Protein AF-A0A2G6HMH3-F1 (afdb_monomer_lite)

Structure (mmCIF, N/CA/C/O backbone):
data_AF-A0A2G6HMH3-F1
#
_entry.id   AF-A0A2G6HMH3-F1
#
loop_
_atom_site.group_PDB
_atom_site.id
_atom_site.type_symbol
_atom_site.labe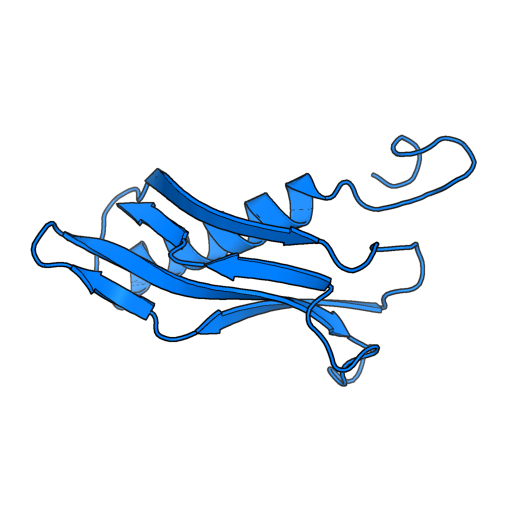l_atom_id
_atom_site.label_alt_id
_atom_site.label_comp_id
_atom_site.label_asym_id
_atom_site.label_entity_id
_atom_site.label_seq_id
_atom_site.pdbx_PDB_ins_code
_atom_site.Cartn_x
_atom_site.Cartn_y
_atom_site.Cartn_z
_atom_site.occupancy
_atom_site.B_iso_or_equiv
_atom_site.auth_seq_id
_atom_site.auth_comp_id
_atom_site.auth_asym_id
_atom_site.auth_atom_id
_atom_site.pdbx_PDB_model_num
ATOM 1 N N . PRO A 1 1 ? 9.583 12.961 -11.996 1.00 53.06 1 PRO A N 1
ATOM 2 C CA . PRO A 1 1 ? 10.294 12.264 -10.890 1.00 53.06 1 PRO A CA 1
ATOM 3 C C . PRO A 1 1 ? 11.665 11.714 -11.307 1.00 53.06 1 PRO A C 1
ATOM 5 O O . PRO A 1 1 ? 12.647 12.023 -10.646 1.00 53.06 1 PRO A O 1
ATOM 8 N N . PHE A 1 2 ? 11.732 10.972 -12.419 1.00 53.56 2 PHE A N 1
ATOM 9 C CA . PHE A 1 2 ? 12.947 10.294 -12.897 1.00 53.56 2 PHE A CA 1
ATOM 10 C C . PHE A 1 2 ? 14.147 11.216 -13.186 1.00 53.56 2 PHE A C 1
ATOM 12 O O . PHE A 1 2 ? 15.274 10.844 -12.899 1.00 53.56 2 PHE A O 1
ATOM 19 N N . LEU A 1 3 ? 13.918 12.464 -13.620 1.00 55.47 3 LEU A N 1
ATOM 20 C CA . LEU A 1 3 ? 14.987 13.452 -13.869 1.00 55.47 3 LEU A CA 1
ATOM 21 C C . LEU A 1 3 ? 15.820 13.840 -12.627 1.00 55.47 3 LEU A C 1
ATOM 23 O O . LEU A 1 3 ? 16.867 14.465 -12.771 1.00 55.47 3 LEU A O 1
ATOM 27 N N . PHE A 1 4 ? 15.356 13.517 -11.413 1.00 58.28 4 PHE A N 1
ATOM 28 C CA . PHE A 1 4 ? 15.982 13.944 -10.153 1.00 58.28 4 PHE A CA 1
ATOM 29 C C . PHE A 1 4 ? 16.387 12.780 -9.233 1.00 58.28 4 PHE A C 1
ATOM 31 O O . PHE A 1 4 ? 16.857 13.021 -8.121 1.00 58.28 4 PHE A O 1
ATOM 38 N N . HIS A 1 5 ? 16.208 11.528 -9.663 1.00 50.84 5 HIS A N 1
ATOM 39 C CA . HIS A 1 5 ? 16.604 10.342 -8.902 1.00 50.84 5 HIS A CA 1
ATOM 40 C C . HIS A 1 5 ? 16.898 9.196 -9.874 1.00 50.84 5 HIS A C 1
ATOM 42 O O . HIS A 1 5 ? 15.980 8.518 -10.301 1.00 50.84 5 HIS A O 1
ATOM 48 N N . PHE A 1 6 ? 18.130 8.991 -10.314 1.00 55.47 6 PHE A N 1
ATOM 49 C CA . PHE A 1 6 ? 19.306 9.852 -10.200 1.00 55.47 6 PHE A CA 1
ATOM 50 C C . PHE A 1 6 ? 19.607 10.510 -11.550 1.00 55.47 6 PHE A C 1
ATOM 52 O O . PHE A 1 6 ? 19.123 10.078 -12.595 1.00 55.47 6 PHE A O 1
ATOM 59 N N . LYS A 1 7 ? 20.403 11.585 -11.537 1.00 60.88 7 LYS A N 1
ATOM 60 C CA . LYS A 1 7 ? 20.905 12.170 -12.784 1.00 60.88 7 LYS A CA 1
ATOM 61 C C . LYS A 1 7 ? 21.708 11.089 -13.523 1.00 60.88 7 LYS A C 1
ATOM 63 O O . LYS A 1 7 ? 22.626 10.533 -12.931 1.00 60.88 7 LYS A O 1
ATOM 68 N N . ASP A 1 8 ? 21.326 10.804 -14.767 1.00 61.75 8 ASP A N 1
ATOM 69 C CA . ASP A 1 8 ? 21.902 9.767 -15.640 1.00 61.75 8 ASP A CA 1
ATOM 70 C C . ASP A 1 8 ? 21.642 8.294 -15.218 1.00 61.75 8 ASP A C 1
ATOM 72 O O . ASP A 1 8 ? 22.113 7.385 -15.897 1.00 61.75 8 ASP A O 1
ATOM 76 N N . ASP A 1 9 ? 20.846 8.040 -14.165 1.00 61.19 9 ASP A N 1
ATOM 77 C CA . ASP A 1 9 ? 20.391 6.696 -13.739 1.00 61.19 9 ASP A CA 1
ATOM 78 C C . ASP A 1 9 ? 18.966 6.754 -13.137 1.00 61.19 9 ASP A C 1
ATOM 80 O O . ASP A 1 9 ? 18.790 6.795 -11.913 1.00 61.19 9 ASP A O 1
ATOM 84 N N . PRO A 1 10 ? 17.924 6.871 -13.979 1.00 60.94 10 PRO A N 1
ATOM 85 C CA . PRO A 1 10 ? 16.558 7.126 -13.536 1.00 60.94 10 PRO A CA 1
ATOM 86 C C . PRO A 1 10 ? 15.923 5.904 -12.854 1.00 60.94 10 PRO A C 1
ATOM 88 O O . PRO A 1 10 ? 15.645 4.875 -13.471 1.00 60.94 10 PRO A O 1
ATOM 91 N N . VAL A 1 11 ? 15.592 6.063 -11.574 1.00 60.44 11 VAL A N 1
ATOM 92 C CA . VAL A 1 11 ? 14.925 5.067 -10.730 1.00 60.44 11 VAL A CA 1
ATOM 93 C C . VAL A 1 11 ? 13.825 5.753 -9.917 1.00 60.44 11 VAL A C 1
ATOM 95 O O . VAL A 1 11 ? 14.013 6.842 -9.378 1.00 60.44 11 VAL A O 1
ATOM 98 N N . VAL A 1 12 ? 12.645 5.143 -9.769 1.00 68.88 12 VAL A N 1
ATOM 99 C CA . VAL A 1 12 ? 11.637 5.716 -8.857 1.00 68.88 12 VAL A CA 1
ATOM 100 C C . VAL A 1 12 ? 12.156 5.620 -7.420 1.00 68.88 12 VAL A C 1
ATOM 102 O O . VAL A 1 12 ? 12.460 4.515 -6.960 1.00 68.88 12 VAL A O 1
ATOM 105 N N . PRO A 1 13 ? 12.182 6.730 -6.659 1.00 67.25 13 PRO A N 1
ATOM 106 C CA . PRO A 1 13 ? 12.542 6.687 -5.250 1.00 67.25 13 PRO A CA 1
ATOM 107 C C . PRO A 1 13 ? 11.698 5.662 -4.473 1.00 67.25 13 PRO A C 1
ATOM 109 O O . PRO A 1 13 ? 10.465 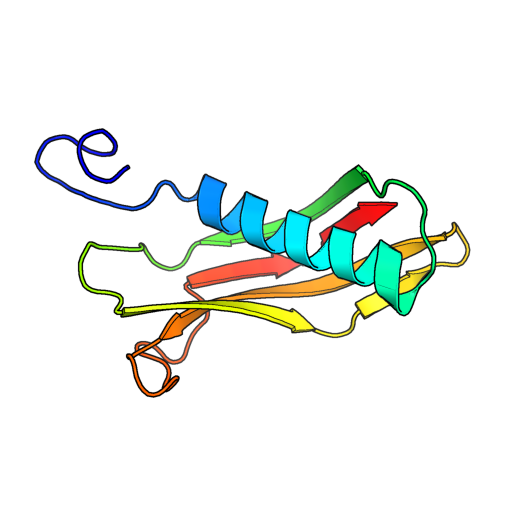5.678 -4.509 1.00 67.25 13 PRO A O 1
ATOM 112 N N . GLY A 1 14 ? 12.346 4.758 -3.732 1.00 62.59 14 GLY A N 1
ATOM 113 C CA . GLY A 1 14 ? 11.649 3.662 -3.039 1.00 62.59 14 GLY A CA 1
ATOM 114 C C . GLY A 1 14 ? 10.679 4.094 -1.929 1.00 62.59 14 GLY A C 1
ATOM 115 O O . GLY A 1 14 ? 9.813 3.323 -1.498 1.00 62.59 14 GLY A O 1
ATOM 116 N N . ASN A 1 15 ? 10.756 5.349 -1.487 1.00 74.12 15 ASN A N 1
ATOM 117 C CA . ASN A 1 15 ? 9.749 5.961 -0.623 1.00 74.12 15 ASN A CA 1
ATOM 118 C C . ASN A 1 15 ? 8.380 6.082 -1.317 1.00 74.12 15 ASN A C 1
ATOM 120 O O . ASN A 1 15 ? 7.386 5.877 -0.629 1.00 74.12 15 ASN A O 1
ATOM 124 N N . PHE A 1 16 ? 8.284 6.292 -2.638 1.00 77.81 16 PHE A N 1
ATOM 125 C CA . PHE A 1 16 ? 6.984 6.328 -3.334 1.00 77.81 16 PHE A CA 1
ATOM 126 C C . PHE A 1 16 ? 6.214 5.018 -3.184 1.00 77.81 16 PHE A C 1
ATOM 128 O O . PHE A 1 16 ? 5.030 5.034 -2.855 1.00 77.81 16 PHE A O 1
ATOM 135 N N . GLY A 1 17 ? 6.899 3.882 -3.327 1.00 82.69 17 GLY A N 1
ATOM 136 C CA . GLY A 1 17 ? 6.280 2.583 -3.082 1.00 82.69 17 GLY A CA 1
ATOM 137 C C . GLY A 1 17 ? 5.814 2.429 -1.633 1.00 82.69 17 GLY A C 1
ATOM 138 O O . GLY A 1 17 ? 4.711 1.955 -1.380 1.00 82.69 17 GLY A O 1
ATOM 139 N N . THR A 1 18 ? 6.616 2.909 -0.677 1.00 86.56 18 THR A N 1
ATOM 140 C CA . THR A 1 18 ? 6.240 2.907 0.748 1.00 86.56 18 THR A CA 1
ATOM 141 C C . THR A 1 18 ? 4.975 3.733 0.997 1.00 86.56 18 THR A C 1
ATOM 143 O O . THR A 1 18 ? 4.059 3.261 1.666 1.00 86.56 18 THR A O 1
ATOM 146 N N . HIS A 1 19 ? 4.910 4.947 0.445 1.00 89.19 19 HIS A N 1
ATOM 147 C CA . HIS A 1 19 ? 3.750 5.823 0.581 1.00 89.19 19 HIS A CA 1
ATOM 148 C C . HIS A 1 19 ? 2.503 5.215 -0.063 1.00 89.19 19 HIS A C 1
ATOM 150 O O . HIS A 1 19 ? 1.458 5.223 0.576 1.00 89.19 19 HIS A O 1
ATOM 156 N N . GLY A 1 20 ? 2.615 4.618 -1.254 1.00 90.50 20 GLY A N 1
ATOM 157 C CA . GLY A 1 20 ? 1.485 3.971 -1.926 1.00 90.50 20 GLY A CA 1
ATOM 158 C C . GLY A 1 20 ? 0.844 2.854 -1.096 1.00 90.50 20 GLY A C 1
ATOM 159 O O . GLY A 1 20 ? -0.373 2.825 -0.951 1.00 90.50 20 GLY A O 1
ATOM 160 N N . MET A 1 21 ? 1.645 1.991 -0.458 1.00 93.81 21 MET A N 1
ATOM 161 C CA . MET A 1 21 ? 1.112 0.951 0.440 1.00 93.81 21 MET A CA 1
ATOM 162 C C . MET A 1 21 ? 0.462 1.509 1.704 1.00 93.81 21 MET A C 1
ATOM 164 O O . MET A 1 21 ? -0.561 0.987 2.140 1.00 93.81 21 MET A O 1
ATOM 168 N N . ILE A 1 22 ? 1.044 2.555 2.299 1.00 95.75 22 ILE A N 1
ATOM 169 C CA . ILE A 1 22 ? 0.448 3.218 3.466 1.00 95.75 22 ILE A CA 1
ATOM 170 C C . ILE A 1 22 ? -0.894 3.841 3.081 1.00 95.75 22 ILE A C 1
ATOM 172 O O . ILE A 1 22 ? -1.866 3.664 3.810 1.00 95.75 22 ILE A O 1
ATOM 176 N N . THR A 1 23 ? -0.960 4.541 1.948 1.00 96.00 23 THR A N 1
ATOM 177 C CA . THR A 1 23 ? -2.195 5.151 1.444 1.00 96.00 23 THR A CA 1
ATOM 178 C C . THR A 1 23 ? -3.265 4.096 1.191 1.00 96.00 23 THR A C 1
ATOM 180 O O . THR A 1 23 ? -4.356 4.227 1.732 1.00 96.00 23 THR A O 1
ATOM 183 N N . LEU A 1 24 ? -2.930 3.003 0.500 1.00 96.56 24 LEU A N 1
ATOM 184 C CA . LEU A 1 24 ? -3.877 1.917 0.241 1.00 96.56 24 LEU A CA 1
ATOM 185 C C . LEU A 1 24 ? -4.438 1.314 1.540 1.00 96.56 24 LEU A C 1
ATOM 187 O O . LEU A 1 24 ? -5.630 1.029 1.638 1.00 96.56 24 LEU A O 1
ATOM 191 N N . LEU A 1 25 ? -3.598 1.133 2.566 1.00 97.94 25 LEU A N 1
ATOM 192 C CA . LEU A 1 25 ? -4.064 0.619 3.855 1.00 97.94 25 LEU A CA 1
ATOM 193 C C . LEU A 1 25 ? -4.930 1.637 4.610 1.00 97.94 25 LEU A C 1
ATOM 195 O O . LEU A 1 25 ? -5.892 1.240 5.257 1.00 97.94 25 LEU A O 1
ATOM 199 N N . LYS A 1 26 ? -4.626 2.935 4.517 1.00 98.00 26 LYS A N 1
ATOM 200 C CA . LYS A 1 26 ? -5.458 4.009 5.084 1.00 98.00 26 LYS A CA 1
ATOM 201 C C . LYS A 1 26 ? -6.829 4.100 4.414 1.00 98.00 26 LYS A C 1
ATOM 203 O O . LYS A 1 26 ? -7.831 4.256 5.109 1.00 98.00 26 LYS A O 1
ATOM 208 N N . GLU A 1 27 ? -6.881 3.977 3.093 1.00 97.50 27 GLU A N 1
ATOM 209 C CA . GLU A 1 27 ? -8.137 3.908 2.337 1.00 97.50 27 GLU A CA 1
ATOM 210 C C . GLU A 1 27 ? -8.934 2.679 2.774 1.00 97.50 27 GLU A C 1
ATOM 212 O O . GLU A 1 27 ? -10.070 2.811 3.216 1.00 97.50 27 GLU A O 1
ATOM 217 N N . THR A 1 28 ? -8.287 1.509 2.823 1.00 97.38 28 THR A N 1
ATOM 218 C CA . THR A 1 28 ? -8.912 0.268 3.311 1.00 97.38 28 THR A CA 1
ATOM 219 C C . THR A 1 28 ? -9.435 0.416 4.747 1.00 97.38 28 THR A C 1
ATOM 221 O O . THR A 1 28 ? -10.543 -0.016 5.053 1.00 97.38 28 THR A O 1
ATOM 224 N N . ALA A 1 29 ? -8.668 1.045 5.642 1.00 97.69 29 ALA A N 1
ATOM 225 C CA . ALA A 1 29 ? -9.076 1.293 7.023 1.00 97.69 29 ALA A CA 1
ATOM 226 C C . ALA A 1 29 ? -10.311 2.200 7.114 1.00 97.69 29 ALA A C 1
ATOM 228 O O . ALA A 1 29 ? -11.206 1.936 7.917 1.00 97.69 29 ALA A O 1
ATOM 229 N N . SER A 1 30 ? -10.381 3.227 6.267 1.00 97.50 30 SER A N 1
ATOM 230 C CA . SER A 1 30 ? -11.527 4.138 6.199 1.00 97.50 30 SER A CA 1
ATOM 231 C C . SER A 1 30 ? -12.765 3.453 5.618 1.00 97.50 30 SER A C 1
ATOM 233 O O . SER A 1 30 ? -13.838 3.507 6.212 1.00 97.50 30 SER A O 1
ATOM 235 N N . GLU A 1 31 ? -12.619 2.785 4.474 1.00 97.44 31 GLU A N 1
ATOM 236 C CA . GLU A 1 31 ? -13.738 2.268 3.680 1.00 97.44 31 GLU A CA 1
ATOM 237 C C . GLU A 1 31 ? -14.303 0.949 4.212 1.00 97.44 31 GLU A C 1
ATOM 239 O O . GLU A 1 31 ? -15.515 0.745 4.189 1.00 97.44 31 GLU A O 1
ATOM 244 N N . VAL A 1 32 ? -13.439 0.052 4.700 1.00 97.19 32 VAL A N 1
ATOM 245 C CA . VAL A 1 32 ? -13.837 -1.300 5.129 1.00 97.19 32 VAL A CA 1
ATOM 246 C C . VAL A 1 32 ? -14.073 -1.369 6.636 1.00 97.19 32 VAL A C 1
ATOM 248 O O . VAL A 1 32 ? -14.974 -2.074 7.084 1.00 97.19 32 VAL A O 1
ATOM 251 N N . PHE A 1 33 ? -13.279 -0.638 7.423 1.00 96.75 33 PHE A N 1
ATOM 252 C CA . PHE A 1 33 ? -13.292 -0.721 8.889 1.00 96.75 33 PHE A CA 1
ATOM 253 C C . PHE A 1 33 ? -13.824 0.547 9.577 1.00 96.75 33 PHE A C 1
ATOM 255 O O . PHE A 1 33 ? -13.903 0.587 10.804 1.00 96.75 33 PHE A O 1
ATOM 262 N N . GLY A 1 34 ? -14.200 1.581 8.815 1.00 96.44 34 GLY A N 1
ATOM 263 C CA . GLY A 1 34 ? -14.807 2.804 9.349 1.00 96.44 34 GLY A CA 1
ATOM 264 C C . GLY A 1 34 ? -13.868 3.671 10.196 1.00 96.44 34 GLY A C 1
ATOM 265 O O . GLY A 1 34 ? -14.340 4.490 10.986 1.00 96.44 34 GLY A O 1
ATOM 266 N N . VAL A 1 35 ? -12.548 3.503 10.070 1.00 96.44 35 VAL A N 1
ATOM 267 C CA . VAL A 1 35 ? -11.568 4.302 10.818 1.00 96.44 35 VAL A CA 1
ATOM 268 C C . VAL A 1 35 ? -11.528 5.720 10.249 1.00 96.44 35 VAL A C 1
ATOM 270 O O . VAL A 1 35 ? -11.236 5.917 9.074 1.00 96.44 35 VAL A O 1
ATOM 273 N N . SER A 1 36 ? -11.795 6.730 11.078 1.00 95.31 36 SER A N 1
ATOM 274 C CA . SER A 1 36 ? -11.742 8.134 10.654 1.00 95.31 36 SER A CA 1
ATOM 275 C C . SER A 1 36 ? -10.308 8.663 10.674 1.00 95.31 36 SER A C 1
ATOM 277 O O . SER A 1 36 ? -9.627 8.563 11.692 1.00 95.31 36 SER A O 1
ATOM 279 N N . ASN A 1 37 ? -9.865 9.263 9.565 1.00 93.94 37 ASN A N 1
ATOM 280 C CA . ASN A 1 37 ? -8.533 9.862 9.406 1.00 93.94 37 ASN A CA 1
ATOM 281 C C . ASN A 1 37 ? -7.363 8.947 9.840 1.00 93.94 37 ASN A C 1
ATOM 283 O O . ASN A 1 37 ? -6.516 9.382 10.625 1.00 93.94 37 ASN A O 1
ATOM 287 N N . PRO A 1 38 ? -7.268 7.703 9.329 1.00 96.44 38 PRO A N 1
ATOM 288 C CA . PRO A 1 38 ? -6.254 6.7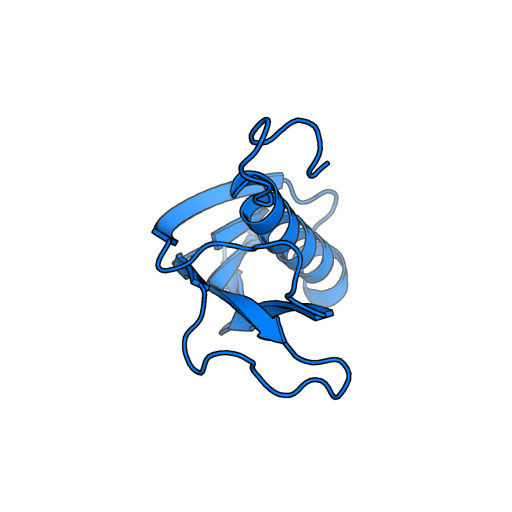50 9.766 1.00 96.44 38 PRO A CA 1
ATOM 289 C C . PRO A 1 38 ? -4.837 7.288 9.534 1.00 96.44 38 PRO A C 1
ATOM 291 O O . PRO A 1 38 ? -4.464 7.760 8.447 1.00 96.44 38 PRO A O 1
ATOM 294 N N . LEU A 1 39 ? -4.007 7.193 10.566 1.00 96.94 39 LEU A N 1
ATOM 295 C CA . LEU A 1 39 ? -2.610 7.596 10.542 1.00 96.94 39 LEU A CA 1
ATOM 296 C C . LEU A 1 39 ? -1.711 6.368 10.461 1.00 96.94 39 LEU A C 1
ATOM 298 O O . LEU A 1 39 ? -2.053 5.277 10.899 1.00 96.94 39 LEU A O 1
ATOM 302 N N . PHE A 1 40 ? -0.538 6.539 9.854 1.00 96.50 40 PHE A N 1
ATOM 303 C CA . PHE A 1 40 ? 0.466 5.482 9.868 1.00 96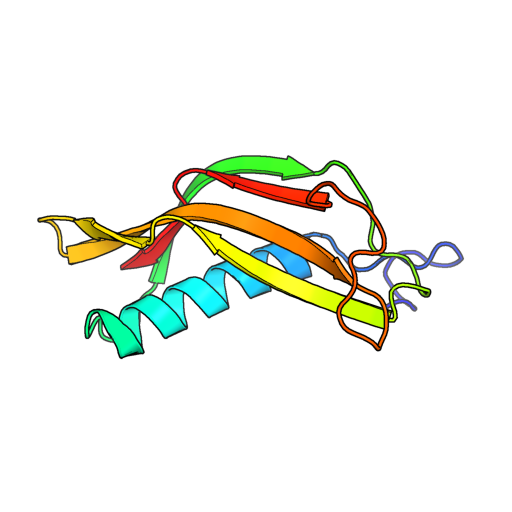.50 40 PHE A CA 1
ATOM 304 C C . PHE A 1 40 ? 0.996 5.321 11.293 1.00 96.50 40 PHE A C 1
ATOM 306 O O . PHE A 1 40 ? 1.384 6.318 11.903 1.00 96.50 40 PHE A O 1
ATOM 313 N N . LYS A 1 41 ? 1.046 4.082 11.793 1.00 96.12 41 LYS A N 1
ATOM 314 C CA . LYS A 1 41 ? 1.584 3.776 13.123 1.00 96.12 41 LYS A CA 1
ATOM 315 C C . LYS A 1 41 ? 2.932 3.082 13.036 1.00 96.12 41 LYS A C 1
ATOM 317 O O . LYS A 1 41 ? 3.907 3.564 13.607 1.00 96.12 41 LYS A O 1
ATOM 322 N N . SER A 1 42 ? 3.010 1.956 12.330 1.00 94.69 42 SER A N 1
ATOM 323 C CA . SER A 1 42 ? 4.239 1.158 12.300 1.00 94.69 42 SER A CA 1
ATOM 324 C C . SER A 1 42 ? 4.306 0.169 11.134 1.00 94.69 42 SER A C 1
ATOM 326 O O . SER A 1 42 ? 3.343 -0.058 10.401 1.00 94.69 42 SER A O 1
ATOM 328 N N . MET A 1 43 ? 5.497 -0.405 10.956 1.00 92.25 43 MET A N 1
ATOM 329 C CA . MET A 1 43 ? 5.758 -1.586 10.132 1.00 92.25 43 MET A CA 1
ATOM 330 C C . MET A 1 43 ? 6.851 -2.420 10.806 1.00 92.25 43 MET A C 1
ATOM 332 O O . MET A 1 43 ? 7.814 -1.853 11.322 1.00 92.25 43 MET A O 1
ATOM 336 N N . ALA A 1 44 ? 6.726 -3.748 10.804 1.00 87.94 44 ALA A N 1
ATOM 337 C CA . ALA A 1 44 ? 7.691 -4.622 11.479 1.00 87.94 44 ALA A CA 1
ATOM 338 C C . ALA A 1 44 ? 8.911 -4.948 10.608 1.00 87.94 44 ALA A C 1
ATOM 340 O O . ALA A 1 44 ? 10.041 -4.969 11.088 1.00 87.94 44 ALA A O 1
ATOM 341 N N . ILE A 1 45 ? 8.694 -5.228 9.321 1.00 87.88 45 ILE A N 1
ATOM 342 C CA . ILE A 1 45 ? 9.764 -5.581 8.379 1.00 87.88 45 ILE A CA 1
ATOM 343 C C . ILE A 1 45 ? 9.555 -4.810 7.087 1.00 87.88 45 ILE A C 1
ATOM 345 O O . ILE A 1 45 ? 8.428 -4.726 6.602 1.00 87.88 45 ILE A O 1
ATOM 349 N N . LYS A 1 46 ? 10.658 -4.321 6.514 1.00 86.56 46 LYS A N 1
ATOM 350 C CA . LYS A 1 46 ? 10.731 -3.713 5.186 1.00 86.56 46 LYS A CA 1
ATOM 351 C C . LYS A 1 46 ? 11.807 -4.426 4.372 1.00 86.56 46 LYS A C 1
ATOM 353 O O . LYS A 1 46 ? 12.968 -4.441 4.776 1.00 86.56 46 LYS A O 1
ATOM 358 N N . LYS A 1 47 ? 11.429 -5.037 3.251 1.00 86.94 47 LYS A N 1
ATOM 359 C CA . LYS A 1 47 ? 12.357 -5.672 2.306 1.00 86.94 47 LYS A CA 1
ATOM 360 C C . LYS A 1 47 ? 12.235 -5.023 0.938 1.00 86.94 47 LYS A C 1
ATOM 362 O O . LYS A 1 47 ? 11.126 -4.826 0.448 1.00 86.94 47 LYS A O 1
ATOM 367 N N . PHE A 1 48 ? 13.389 -4.740 0.350 1.00 84.50 48 PHE A N 1
ATOM 368 C CA . PHE A 1 48 ? 13.545 -4.207 -0.994 1.00 84.50 48 PHE A CA 1
ATOM 369 C C . PHE A 1 48 ? 14.432 -5.170 -1.781 1.00 84.50 48 PHE A C 1
ATOM 371 O O . PHE A 1 48 ? 15.601 -5.338 -1.446 1.00 84.50 48 PHE A O 1
ATOM 378 N N . SER A 1 49 ? 13.863 -5.840 -2.775 1.00 82.38 49 SER A N 1
ATOM 379 C CA . SER A 1 49 ? 14.531 -6.854 -3.602 1.00 82.38 49 SER A CA 1
ATOM 380 C C . SER A 1 49 ? 14.635 -6.458 -5.074 1.00 82.38 49 SER A C 1
ATOM 382 O O . SER A 1 49 ? 15.143 -7.236 -5.873 1.00 82.38 49 SER A O 1
ATOM 384 N N . GLY A 1 50 ? 14.179 -5.260 -5.442 1.00 76.19 50 GLY A N 1
ATOM 385 C CA . GLY A 1 50 ? 14.271 -4.749 -6.805 1.00 76.19 50 GLY A CA 1
ATOM 386 C C . GLY A 1 50 ? 14.140 -3.233 -6.863 1.00 76.19 50 GLY A C 1
ATOM 387 O O . GLY A 1 50 ? 13.861 -2.582 -5.856 1.00 76.19 50 GLY A O 1
ATOM 388 N N . MET A 1 51 ? 14.346 -2.686 -8.056 1.00 75.19 51 MET A N 1
ATOM 389 C CA . MET A 1 51 ? 14.249 -1.259 -8.359 1.00 75.19 51 MET A CA 1
ATOM 390 C C . MET A 1 51 ? 13.189 -1.034 -9.438 1.00 75.19 51 MET A C 1
ATOM 392 O O . MET A 1 51 ? 12.904 -1.925 -10.236 1.00 75.19 51 MET A O 1
ATOM 396 N N . ILE A 1 52 ? 12.592 0.156 -9.444 1.00 73.50 52 ILE A N 1
ATOM 397 C CA . ILE A 1 52 ? 11.629 0.577 -10.465 1.00 73.50 52 ILE A CA 1
ATOM 398 C C . ILE A 1 52 ? 12.386 1.449 -11.465 1.00 73.50 52 ILE A C 1
ATOM 400 O O . ILE A 1 52 ? 12.725 2.585 -11.141 1.00 73.50 52 ILE A O 1
ATOM 404 N N . PHE A 1 53 ? 12.667 0.905 -12.645 1.00 69.44 53 PHE A N 1
ATOM 405 C CA . PHE A 1 53 ? 13.327 1.622 -13.741 1.00 69.44 53 PHE A CA 1
ATOM 406 C C . PHE A 1 53 ? 12.309 2.421 -14.573 1.00 69.44 53 PHE A C 1
ATOM 408 O O . PHE A 1 53 ? 11.158 2.556 -14.163 1.00 69.44 53 PHE A O 1
ATOM 415 N N . GLU A 1 54 ? 12.703 2.954 -15.730 1.00 61.38 54 GLU A N 1
ATOM 416 C CA . GLU A 1 54 ? 11.780 3.645 -16.648 1.00 61.38 54 GLU A CA 1
ATOM 417 C C . GLU A 1 54 ? 10.827 2.701 -17.397 1.00 61.38 54 GLU A C 1
ATOM 419 O O . GLU A 1 54 ? 9.760 3.132 -17.827 1.00 61.38 54 GLU A O 1
ATOM 424 N N . ASP A 1 55 ? 11.170 1.414 -17.529 1.00 65.44 55 ASP A N 1
ATOM 425 C CA . ASP A 1 55 ? 10.398 0.462 -18.342 1.00 65.44 55 ASP A CA 1
ATOM 426 C C . ASP A 1 55 ? 9.313 -0.408 -17.644 1.00 65.44 55 ASP A C 1
ATOM 428 O O . ASP A 1 55 ? 8.710 -1.244 -18.323 1.00 65.44 55 ASP A O 1
ATOM 432 N N . PRO A 1 56 ? 8.970 -0.279 -16.340 1.00 65.25 56 PRO A N 1
ATOM 433 C CA . PRO A 1 56 ? 7.765 -0.899 -15.823 1.00 65.25 56 PRO A CA 1
ATOM 434 C C . PRO A 1 56 ? 6.544 -0.154 -16.344 1.00 65.25 56 PRO A C 1
ATOM 436 O O . PRO A 1 56 ? 6.404 1.059 -16.183 1.00 65.25 56 PRO A O 1
ATOM 439 N N . LYS A 1 57 ? 5.629 -0.903 -16.957 1.00 73.25 57 LYS A N 1
ATOM 440 C CA . LYS A 1 57 ? 4.415 -0.317 -17.525 1.00 73.25 57 LYS A CA 1
ATOM 441 C C . LYS A 1 57 ? 3.422 0.070 -16.435 1.00 73.25 57 LYS A C 1
ATOM 443 O O . LYS A 1 57 ? 2.722 1.069 -16.588 1.00 73.25 57 LYS A O 1
ATOM 448 N N . GLN A 1 58 ? 3.362 -0.711 -15.354 1.00 81.31 58 GLN A N 1
ATOM 449 C CA . GLN A 1 58 ? 2.453 -0.504 -14.231 1.00 81.31 58 GLN A CA 1
ATOM 450 C C . GLN A 1 58 ? 3.072 -0.938 -12.892 1.00 81.31 58 GLN A C 1
ATOM 452 O O . GLN A 1 58 ? 3.977 -1.774 -12.830 1.00 81.31 58 GLN A O 1
ATOM 457 N N . ILE A 1 59 ? 2.557 -0.358 -11.804 1.00 87.31 59 ILE A N 1
ATOM 458 C CA . ILE A 1 59 ? 2.873 -0.731 -10.421 1.00 87.31 59 ILE A CA 1
ATOM 459 C C . ILE A 1 59 ? 1.589 -1.233 -9.768 1.00 87.31 59 ILE A C 1
ATOM 461 O O . ILE A 1 59 ? 0.587 -0.517 -9.768 1.00 87.31 59 ILE A O 1
ATOM 465 N N . ARG A 1 60 ? 1.642 -2.411 -9.140 1.00 89.19 60 ARG A N 1
ATOM 466 C CA . ARG A 1 60 ? 0.533 -2.935 -8.337 1.00 89.19 60 ARG A CA 1
ATOM 467 C C . ARG A 1 60 ? 0.890 -2.992 -6.864 1.00 89.19 60 ARG A C 1
ATOM 469 O O . ARG A 1 60 ? 1.867 -3.631 -6.474 1.00 89.19 60 ARG A O 1
ATOM 476 N N . PHE A 1 61 ? 0.040 -2.384 -6.048 1.00 92.94 61 PHE A N 1
ATOM 477 C CA . PHE A 1 61 ? 0.039 -2.559 -4.602 1.00 92.94 61 PHE A CA 1
ATOM 478 C C . PHE A 1 61 ? -0.931 -3.676 -4.220 1.00 92.94 61 PHE A C 1
ATOM 480 O O . PHE A 1 61 ? -2.032 -3.763 -4.756 1.00 92.94 61 PHE A O 1
ATOM 487 N N . GLU A 1 62 ? -0.529 -4.540 -3.297 1.00 95.00 62 GLU A N 1
ATOM 488 C CA . GLU A 1 62 ? -1.361 -5.646 -2.828 1.00 95.00 62 GLU A CA 1
ATOM 489 C C . GLU A 1 62 ? -1.250 -5.771 -1.310 1.00 95.00 62 GLU A C 1
ATOM 491 O O . GLU A 1 62 ? -0.154 -5.946 -0.775 1.00 95.00 62 GLU A O 1
ATOM 496 N N . LEU A 1 63 ? -2.388 -5.712 -0.617 1.00 96.81 63 LEU A N 1
ATOM 497 C CA . LEU A 1 63 ? -2.492 -5.997 0.812 1.00 96.81 63 LEU A CA 1
ATOM 498 C C . LEU A 1 63 ? -2.988 -7.433 1.009 1.00 96.81 63 LEU A C 1
ATOM 500 O O . LEU A 1 63 ? -3.931 -7.866 0.351 1.00 96.81 63 LEU A O 1
ATOM 504 N N . LYS A 1 64 ? -2.375 -8.176 1.932 1.00 97.00 64 LYS A N 1
ATOM 505 C CA . LYS A 1 64 ? -2.789 -9.535 2.302 1.00 97.00 64 LYS A CA 1
ATOM 506 C C . LYS A 1 64 ? -3.129 -9.612 3.777 1.00 97.00 64 LYS A C 1
ATOM 508 O O . LYS A 1 64 ? -2.371 -9.113 4.612 1.00 97.00 64 LYS A O 1
ATOM 513 N N . ASN A 1 65 ? -4.210 -10.338 4.065 1.00 96.94 65 ASN A N 1
ATOM 514 C CA . ASN A 1 65 ? -4.720 -10.596 5.410 1.00 96.94 65 ASN A CA 1
ATOM 515 C C . ASN A 1 65 ? -4.871 -9.286 6.193 1.00 96.94 65 ASN A C 1
ATOM 517 O O . ASN A 1 65 ? -4.148 -9.043 7.159 1.00 96.94 65 ASN A O 1
ATOM 521 N N . VAL A 1 66 ? -5.752 -8.415 5.698 1.00 97.88 66 VAL A N 1
ATOM 522 C CA . VAL A 1 66 ? -6.078 -7.157 6.369 1.00 97.88 66 VAL A CA 1
ATOM 523 C C . VAL A 1 66 ? -7.116 -7.435 7.450 1.00 97.88 66 VAL A C 1
ATOM 525 O O . VAL A 1 66 ? -8.142 -8.054 7.174 1.00 97.88 66 VAL A O 1
ATOM 528 N N . SER A 1 67 ? -6.849 -6.985 8.670 1.00 97.94 67 SER A N 1
ATOM 529 C CA . SER A 1 67 ? -7.738 -7.167 9.819 1.00 97.94 67 SER A CA 1
ATOM 530 C C . SER A 1 67 ? -7.684 -5.966 10.753 1.00 97.94 67 SER A C 1
ATOM 532 O O . SER A 1 67 ? -6.635 -5.332 10.872 1.00 97.94 67 SER A O 1
ATOM 534 N N . GLN A 1 68 ? -8.779 -5.709 11.464 1.00 97.69 68 GLN A N 1
ATOM 535 C CA . GLN A 1 68 ? -8.814 -4.751 12.564 1.00 97.69 68 GLN A CA 1
ATOM 536 C C . GLN A 1 68 ? -8.532 -5.455 13.899 1.00 9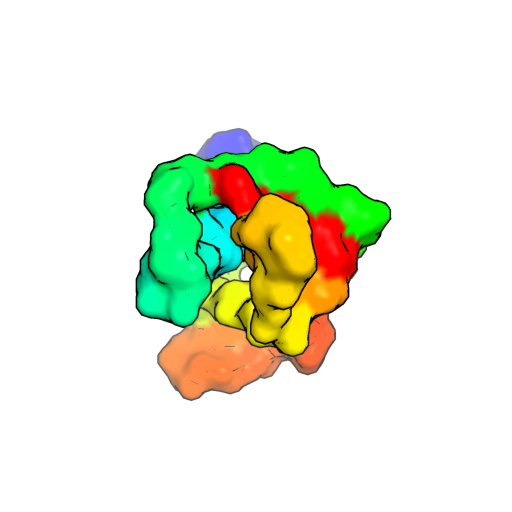7.69 68 GLN A C 1
ATOM 538 O O . GLN A 1 68 ? -9.029 -6.555 14.142 1.00 97.69 68 GLN A O 1
ATOM 543 N N . THR A 1 69 ? -7.711 -4.844 14.747 1.00 96.06 69 THR A N 1
ATOM 544 C CA . THR A 1 69 ? -7.405 -5.306 16.104 1.00 96.06 69 THR A CA 1
ATOM 545 C C . THR A 1 69 ? -8.475 -4.845 17.095 1.00 96.06 69 THR A C 1
ATOM 547 O O . THR A 1 69 ? -9.254 -3.935 16.817 1.00 96.06 69 THR A O 1
ATOM 550 N N . GLU A 1 70 ? -8.469 -5.408 18.305 1.00 93.06 70 GLU A N 1
ATOM 551 C CA . GLU A 1 70 ? -9.343 -4.961 19.404 1.00 93.06 70 GLU A CA 1
ATOM 552 C C . GLU A 1 70 ? -9.103 -3.493 19.806 1.00 93.06 70 GLU A C 1
ATOM 554 O O . GLU A 1 70 ? -10.014 -2.825 20.285 1.00 93.06 70 GLU A O 1
ATOM 559 N N . SER A 1 71 ? -7.892 -2.968 19.574 1.00 91.81 71 SER A N 1
ATOM 560 C CA . SER A 1 71 ? -7.540 -1.557 19.792 1.00 91.81 71 SER A CA 1
ATOM 561 C C . SER A 1 71 ? -8.070 -0.609 18.709 1.00 91.81 71 SER A C 1
ATOM 563 O O . SER A 1 71 ? -7.897 0.602 18.834 1.00 91.81 71 SER A O 1
ATOM 565 N N . GLY A 1 72 ? -8.698 -1.133 17.652 1.00 93.44 72 GLY A N 1
ATOM 566 C CA . GLY A 1 72 ? -9.200 -0.360 16.514 1.00 93.44 72 GLY A CA 1
ATOM 567 C C . GLY A 1 72 ? -8.171 -0.118 15.405 1.00 93.44 72 GLY A C 1
ATOM 568 O O . GLY A 1 72 ? -8.520 0.485 14.389 1.00 93.44 72 GLY A O 1
ATOM 569 N N . ASP A 1 73 ? -6.939 -0.616 15.555 1.00 97.12 73 ASP A N 1
ATOM 570 C CA . ASP A 1 73 ? -5.893 -0.517 14.533 1.00 97.12 73 ASP A CA 1
ATOM 571 C C . ASP A 1 73 ? -6.176 -1.465 13.370 1.00 97.12 73 ASP A C 1
ATOM 573 O O . ASP A 1 73 ? -6.596 -2.600 13.568 1.00 97.12 73 ASP A O 1
ATOM 577 N N . VAL A 1 74 ? -5.882 -1.042 12.146 1.00 98.00 74 VAL A N 1
ATOM 578 C CA . VAL A 1 74 ? -5.977 -1.883 10.952 1.00 98.00 74 VAL A CA 1
ATOM 579 C C . VAL A 1 74 ? -4.581 -2.314 10.534 1.00 98.00 74 VAL A C 1
ATOM 581 O O . VAL A 1 74 ? -3.691 -1.495 10.293 1.00 98.00 74 VAL A O 1
ATOM 584 N N . VAL A 1 75 ? -4.392 -3.627 10.441 1.00 97.88 75 VAL A N 1
ATOM 585 C CA . VAL A 1 75 ? -3.108 -4.262 10.155 1.00 97.88 75 VAL A CA 1
ATOM 586 C C . VAL A 1 75 ? -3.218 -5.061 8.867 1.00 97.88 75 VAL A C 1
ATOM 588 O O . VAL A 1 75 ? -4.068 -5.940 8.748 1.00 97.88 75 VAL A O 1
ATOM 591 N N . ALA A 1 76 ? -2.315 -4.812 7.922 1.00 97.88 76 ALA A N 1
ATOM 592 C CA . ALA A 1 76 ? -2.028 -5.748 6.842 1.00 97.88 76 ALA A CA 1
ATOM 593 C C . ALA A 1 76 ? -0.857 -6.645 7.258 1.00 97.88 76 ALA A C 1
ATOM 595 O O . ALA A 1 76 ? 0.273 -6.168 7.427 1.00 97.88 76 ALA A O 1
ATOM 596 N N . ALA A 1 77 ? -1.097 -7.955 7.388 1.00 97.06 77 ALA A N 1
ATOM 597 C CA . ALA A 1 77 ? -0.033 -8.901 7.742 1.00 97.06 77 ALA A CA 1
ATOM 598 C C . ALA A 1 77 ? 1.108 -8.881 6.711 1.00 97.06 77 ALA A C 1
ATOM 600 O O . ALA A 1 77 ? 2.282 -9.065 7.053 1.00 97.06 77 ALA A O 1
ATOM 601 N N . GLN A 1 78 ? 0.772 -8.630 5.443 1.00 96.25 78 GLN A N 1
ATOM 602 C CA . GLN A 1 78 ? 1.746 -8.383 4.391 1.00 96.25 78 GLN A CA 1
ATOM 603 C C . GLN A 1 78 ? 1.240 -7.337 3.395 1.00 96.25 78 GLN A C 1
ATOM 605 O O . GLN A 1 78 ? 0.092 -7.398 2.970 1.00 96.25 78 GLN A O 1
ATOM 610 N N . ALA A 1 79 ? 2.118 -6.427 2.979 1.00 95.69 79 ALA A N 1
ATOM 611 C CA . ALA A 1 79 ? 1.883 -5.526 1.854 1.00 95.69 79 ALA A CA 1
ATOM 612 C C . ALA A 1 79 ? 3.001 -5.693 0.820 1.00 95.69 79 ALA A C 1
ATOM 614 O O . ALA A 1 79 ? 4.177 -5.774 1.186 1.00 95.69 79 ALA A O 1
ATOM 615 N N . ASN A 1 80 ? 2.633 -5.779 -0.453 1.00 94.94 80 ASN A N 1
ATOM 616 C CA . ASN A 1 80 ? 3.541 -6.044 -1.560 1.00 94.94 80 ASN A CA 1
ATOM 617 C C . ASN A 1 80 ? 3.441 -4.957 -2.626 1.00 94.94 80 ASN A C 1
ATOM 619 O O . ASN A 1 80 ? 2.361 -4.422 -2.878 1.00 94.94 80 ASN A O 1
ATOM 623 N N . LEU A 1 81 ? 4.562 -4.713 -3.298 1.00 92.50 81 LEU A N 1
ATOM 624 C CA . LEU A 1 81 ? 4.624 -3.928 -4.524 1.00 92.50 81 LEU A CA 1
ATOM 625 C C . LEU A 1 81 ? 5.182 -4.803 -5.646 1.00 92.50 81 LEU A C 1
ATOM 627 O O . LEU A 1 81 ? 6.278 -5.355 -5.510 1.00 92.50 81 LEU A O 1
ATOM 631 N N . TYR A 1 82 ? 4.430 -4.914 -6.737 1.00 90.94 82 TYR A N 1
ATOM 632 C CA . TYR A 1 82 ? 4.799 -5.643 -7.949 1.00 90.94 82 TYR A CA 1
ATOM 633 C C . TYR A 1 82 ? 4.968 -4.697 -9.137 1.00 90.94 82 TYR A C 1
ATOM 635 O O . TYR A 1 82 ? 4.348 -3.633 -9.187 1.00 90.94 82 TYR A O 1
ATOM 643 N N . LEU A 1 83 ? 5.790 -5.122 -10.096 1.00 88.44 83 LEU A N 1
ATOM 644 C CA . LEU A 1 83 ? 5.892 -4.510 -11.418 1.00 88.44 83 LEU A CA 1
ATOM 645 C C . LEU A 1 83 ? 5.077 -5.339 -12.408 1.00 88.44 83 LEU A C 1
ATOM 647 O O . LEU A 1 83 ? 5.217 -6.565 -12.444 1.00 88.44 83 LEU A O 1
ATOM 651 N N . GLU A 1 84 ? 4.236 -4.677 -13.193 1.00 86.56 84 GLU A N 1
ATOM 652 C CA . GLU A 1 84 ? 3.323 -5.320 -14.139 1.00 86.56 84 GLU A CA 1
ATOM 653 C C . GLU A 1 84 ? 3.465 -4.742 -15.554 1.00 86.56 84 GLU A C 1
ATOM 655 O O . GLU A 1 84 ? 3.839 -3.580 -15.755 1.00 86.56 84 GLU A O 1
ATOM 660 N N . ASN A 1 85 ? 3.181 -5.591 -16.542 1.00 84.38 85 ASN A N 1
ATOM 661 C CA . ASN A 1 85 ? 2.986 -5.213 -17.936 1.00 84.38 85 ASN A CA 1
ATOM 662 C C . ASN A 1 85 ? 1.642 -4.477 -18.099 1.00 84.38 85 ASN A C 1
ATOM 664 O O . ASN A 1 85 ? 0.819 -4.436 -17.187 1.00 84.38 85 ASN A O 1
ATOM 668 N N . LEU A 1 86 ? 1.382 -3.912 -19.285 1.00 82.94 86 LEU A N 1
ATOM 669 C CA . LEU A 1 86 ? 0.117 -3.210 -19.566 1.00 82.94 86 LEU A CA 1
ATOM 670 C C . LEU A 1 86 ? -1.125 -4.111 -19.488 1.00 82.94 86 LEU A C 1
ATOM 672 O O . LEU A 1 86 ? -2.227 -3.606 -19.292 1.00 82.94 86 LEU A O 1
ATOM 676 N N . ASP A 1 87 ? -0.950 -5.419 -19.654 1.00 85.88 87 ASP A N 1
ATOM 677 C CA . ASP A 1 87 ? -2.008 -6.425 -19.548 1.00 85.88 87 ASP A CA 1
ATOM 678 C C . ASP A 1 87 ? -2.249 -6.902 -18.100 1.00 85.88 87 ASP A C 1
ATOM 680 O O . ASP A 1 87 ? -3.069 -7.793 -17.877 1.00 85.88 87 ASP A O 1
ATOM 684 N N . GLY A 1 88 ? -1.542 -6.329 -17.116 1.00 81.75 88 GLY A N 1
ATOM 685 C CA . GLY A 1 88 ? -1.628 -6.699 -15.701 1.00 81.75 88 GLY A CA 1
ATOM 686 C C . GLY A 1 88 ? -0.855 -7.970 -15.330 1.00 81.75 88 GLY A C 1
ATOM 687 O O . GLY A 1 88 ? -0.895 -8.405 -14.177 1.00 81.75 88 GLY A O 1
ATOM 688 N N . SER A 1 89 ? -0.138 -8.591 -16.272 1.00 86.19 89 SER A N 1
ATOM 689 C CA . SER A 1 89 ? 0.756 -9.706 -15.957 1.00 86.19 89 SER A CA 1
ATOM 690 C C . SER A 1 89 ? 2.000 -9.213 -15.216 1.00 86.19 89 SER A C 1
ATOM 692 O O . SER A 1 89 ? 2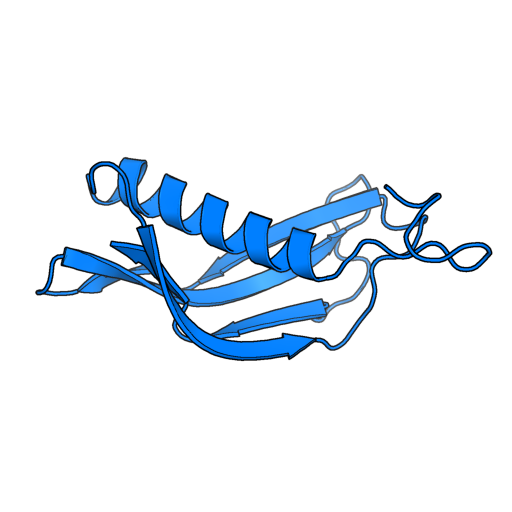.524 -8.129 -15.478 1.00 86.19 89 SER A O 1
ATOM 694 N N . ARG A 1 90 ? 2.506 -10.017 -14.277 1.00 84.81 90 ARG A N 1
ATOM 695 C CA . ARG A 1 90 ? 3.708 -9.672 -13.511 1.00 84.81 90 ARG A CA 1
ATOM 696 C C . ARG A 1 90 ? 4.944 -9.702 -14.407 1.00 84.81 90 ARG A C 1
ATOM 698 O O . ARG A 1 90 ? 5.228 -10.723 -15.023 1.00 84.81 90 ARG A O 1
ATOM 705 N N . MET A 1 91 ? 5.716 -8.616 -14.409 1.00 82.75 91 MET A N 1
ATOM 706 C CA . MET A 1 91 ? 7.014 -8.558 -15.098 1.00 82.75 91 MET A CA 1
ATOM 707 C C . MET A 1 91 ? 8.069 -9.410 -14.388 1.00 82.75 91 MET A C 1
ATOM 709 O O . MET A 1 91 ? 8.963 -9.959 -15.024 1.00 82.75 91 MET A O 1
ATOM 713 N N . ILE A 1 92 ? 7.951 -9.523 -13.064 1.00 81.31 92 ILE A N 1
ATOM 714 C CA . ILE A 1 92 ? 8.736 -10.429 -12.229 1.00 81.31 92 ILE A CA 1
ATOM 715 C C . ILE A 1 92 ? 7.815 -11.131 -11.232 1.00 81.31 92 ILE A C 1
ATOM 717 O O . ILE A 1 92 ? 6.878 -10.535 -10.703 1.00 81.31 92 ILE A O 1
ATOM 721 N N . GLU A 1 93 ? 8.071 -12.407 -10.955 1.00 77.94 93 GLU A N 1
ATOM 722 C CA . GLU A 1 93 ? 7.168 -13.208 -10.117 1.00 77.94 93 GLU A CA 1
ATOM 723 C C . GLU A 1 93 ? 7.113 -12.731 -8.659 1.00 77.94 93 GLU A C 1
ATOM 725 O O . GLU A 1 93 ? 6.074 -12.834 -7.992 1.00 77.94 93 GLU A O 1
ATOM 730 N N . THR A 1 94 ? 8.233 -12.205 -8.161 1.00 85.62 94 THR A N 1
ATOM 731 C CA . THR A 1 94 ? 8.403 -11.774 -6.776 1.00 85.62 94 THR A CA 1
ATOM 732 C C . THR A 1 94 ? 8.034 -10.305 -6.594 1.00 85.62 94 THR A C 1
ATOM 734 O O . THR A 1 94 ? 8.163 -9.480 -7.494 1.00 85.62 94 THR A O 1
ATOM 737 N N . ALA A 1 95 ? 7.554 -9.960 -5.398 1.00 89.12 95 ALA A N 1
ATOM 738 C CA . ALA A 1 95 ? 7.345 -8.561 -5.048 1.00 89.12 95 ALA A CA 1
ATOM 739 C C . ALA A 1 95 ? 8.707 -7.864 -4.970 1.00 89.12 95 ALA A C 1
ATOM 741 O O . ALA A 1 95 ? 9.638 -8.409 -4.370 1.00 89.12 95 ALA A O 1
ATOM 742 N N . ILE A 1 96 ? 8.824 -6.660 -5.529 1.00 89.88 96 ILE A N 1
ATOM 743 C CA . ILE A 1 96 ? 10.047 -5.877 -5.354 1.00 89.88 96 ILE A CA 1
ATOM 744 C C . ILE A 1 96 ? 10.100 -5.284 -3.959 1.00 89.88 96 ILE A C 1
ATOM 746 O O . ILE A 1 96 ? 11.178 -5.272 -3.370 1.00 89.88 96 ILE A O 1
ATOM 750 N N . TYR A 1 97 ? 8.963 -4.845 -3.402 1.00 90.31 97 TYR A N 1
ATOM 751 C CA . TYR A 1 97 ? 8.881 -4.388 -2.013 1.00 90.31 97 TYR A CA 1
ATOM 752 C C . TYR A 1 97 ? 7.945 -5.289 -1.212 1.00 90.31 97 TYR A C 1
ATOM 754 O O . TYR A 1 97 ? 6.875 -5.673 -1.685 1.00 90.31 97 TYR A O 1
ATOM 762 N N . THR A 1 98 ? 8.332 -5.615 0.020 1.00 92.81 98 THR A N 1
ATOM 763 C CA . THR A 1 98 ? 7.504 -6.386 0.953 1.00 92.81 98 THR A CA 1
ATOM 764 C C . THR A 1 98 ? 7.568 -5.785 2.346 1.00 92.81 98 THR A C 1
ATOM 766 O O . THR A 1 98 ? 8.650 -5.581 2.903 1.00 92.81 98 THR A O 1
ATOM 769 N N . TYR A 1 99 ? 6.394 -5.572 2.927 1.00 92.88 99 TYR A N 1
ATOM 770 C CA . TYR A 1 99 ? 6.206 -5.074 4.280 1.00 92.88 99 TYR A CA 1
ATOM 771 C C . TYR A 1 99 ? 5.471 -6.121 5.094 1.00 92.88 99 TYR A C 1
ATOM 773 O O . TYR A 1 99 ? 4.582 -6.794 4.572 1.00 92.88 99 TYR A O 1
ATOM 781 N N . LYS A 1 100 ? 5.833 -6.260 6.368 1.00 95.44 100 LYS A N 1
ATOM 782 C CA . LYS A 1 100 ? 5.114 -7.115 7.320 1.00 95.44 100 LYS A CA 1
ATOM 783 C C . LYS A 1 100 ? 4.528 -6.281 8.440 1.00 95.44 100 LYS A C 1
ATOM 785 O O . LYS A 1 100 ? 5.216 -5.393 8.947 1.00 95.44 100 LYS A O 1
ATOM 790 N N . ASN A 1 101 ? 3.304 -6.625 8.831 1.00 95.75 101 ASN A N 1
ATOM 791 C CA . ASN A 1 101 ? 2.540 -5.950 9.880 1.00 95.75 101 ASN A CA 1
ATOM 792 C C . ASN A 1 101 ? 2.519 -4.435 9.657 1.00 95.75 101 ASN A C 1
ATOM 794 O O . ASN A 1 101 ? 3.006 -3.672 10.489 1.00 95.75 101 ASN A O 1
ATOM 798 N N . LEU A 1 102 ? 2.058 -4.021 8.475 1.00 96.75 102 LEU A N 1
ATOM 799 C CA . LEU A 1 102 ? 1.839 -2.609 8.193 1.00 96.75 102 LEU A CA 1
ATOM 800 C C . LEU A 1 102 ? 0.584 -2.180 8.951 1.00 96.75 102 LEU A C 1
ATOM 802 O O . LEU A 1 102 ? -0.471 -2.769 8.726 1.00 96.75 102 LEU A O 1
ATOM 806 N N . THR A 1 103 ? 0.710 -1.184 9.823 1.00 97.56 103 THR A N 1
ATOM 807 C CA . THR A 1 103 ? -0.351 -0.802 10.760 1.00 97.56 103 THR A CA 1
ATOM 808 C C . THR A 1 103 ? -0.740 0.659 10.594 1.00 97.56 103 THR A C 1
ATOM 810 O O . THR A 1 103 ? 0.120 1.551 10.586 1.00 97.56 103 THR A O 1
ATOM 813 N N . VAL A 1 104 ? -2.046 0.902 10.515 1.00 97.69 104 VAL A N 1
ATOM 814 C CA . VAL A 1 104 ? -2.666 2.231 10.564 1.00 97.69 104 VAL A CA 1
ATOM 815 C C . VAL A 1 104 ? -3.756 2.264 11.631 1.00 97.69 104 VAL A C 1
ATOM 817 O O . VAL A 1 104 ? -4.297 1.223 11.987 1.00 97.69 104 VAL A O 1
ATOM 820 N N . GLY A 1 105 ? -4.100 3.448 12.121 1.00 92.50 105 GLY A N 1
ATOM 821 C CA . GLY A 1 105 ? -5.246 3.656 13.009 1.00 92.50 105 GLY A CA 1
ATOM 822 C C . GLY A 1 105 ? -5.240 5.037 13.619 1.00 92.50 105 GLY A C 1
ATOM 823 O O . GLY A 1 105 ? -4.592 5.929 13.026 1.00 92.50 105 GLY A O 1
#

Foldseek 3Di:
DQCVVPPVFGWPPVVVVVVVQLVVQQCCLCPVVVDPPKDWDDFDDKDAQDIHGPPQPDKDKDFDPWDADPVRKIWGQKIFIFGADPVRHGPDPDGRMMIGGGIID

Radius of gyration: 14.77 Å; chains: 1; bounding box: 37×27×39 Å

Secondary structure (DSSP, 8-state):
-GGGSSTTS----HHHHHHHHHHHHHHHHHHHH--SS--EEE-SEEEE-----S---EEEEEEEEEEE-TTS-EEEEEEEEEEE-TTS-BSSSS-SEEEEEEEE-

Sequence (105 aa):
PFLFHFKDDPVVPGNFGTHGMITLLKETASEVFGVSNPLFKSMAIKKFSGMIFEDPKQIRFELKNVSQTESGDVVAAQANLYLENLDGSRMIETAIYTYKNLTVG

pLDDT: mean 85.94, std 13.24, range [50.84, 98.0]